Protein AF-A0A2T2VBL9-F1 (afdb_monomer)

pLDDT: mean 81.77, std 12.6, range [52.84, 94.5]

Solvent-accessible surface area (backbone atoms only — not comparable to full-atom values): 4034 Å² total; per-residue (Å²): 136,79,61,74,70,56,66,69,38,67,69,51,43,49,51,50,23,50,54,50,10,51,50,47,20,51,52,41,33,50,46,40,27,72,76,73,71,43,88,58,93,42,73,62,26,55,50,49,13,49,50,46,24,51,51,42,50,52,52,50,51,51,56,50,53,56,60,58,69,71,60,79,130

Structure (mmCIF, N/CA/C/O backbone):
data_AF-A0A2T2VBL9-F1
#
_entry.id   AF-A0A2T2VBL9-F1
#
loop_
_atom_site.group_PDB
_atom_site.id
_atom_site.type_symbol
_atom_site.label_atom_id
_atom_site.label_alt_id
_atom_site.label_comp_id
_atom_site.label_asym_id
_atom_site.label_entity_id
_atom_site.label_seq_id
_atom_site.pdbx_PDB_ins_code
_atom_site.Cartn_x
_atom_site.Cartn_y
_atom_site.Cartn_z
_atom_site.occupancy
_atom_site.B_iso_or_equiv
_atom_site.auth_seq_id
_atom_site.auth_comp_id
_atom_site.auth_asym_id
_atom_site.auth_atom_id
_atom_site.pdbx_PDB_model_num
ATOM 1 N N . MET A 1 1 ? 14.281 -13.269 -11.625 1.00 52.84 1 MET A N 1
ATOM 2 C CA . MET A 1 1 ? 12.892 -13.777 -11.538 1.00 52.84 1 MET A CA 1
ATOM 3 C C . MET A 1 1 ? 11.863 -12.719 -11.930 1.00 52.84 1 MET A C 1
ATOM 5 O O . MET A 1 1 ? 10.891 -13.080 -12.574 1.00 52.84 1 MET A O 1
ATOM 9 N N . PHE A 1 2 ? 12.069 -11.432 -11.622 1.00 53.16 2 PHE A N 1
ATOM 10 C CA . PHE A 1 2 ? 11.249 -10.359 -12.191 1.00 53.16 2 PHE A CA 1
ATOM 11 C C . PHE A 1 2 ? 11.820 -9.924 -13.537 1.00 53.16 2 PHE A C 1
ATOM 13 O O . PHE A 1 2 ? 12.922 -9.388 -13.610 1.00 53.16 2 PHE A O 1
ATOM 20 N N . ASP A 1 3 ? 11.088 -10.217 -14.604 1.00 57.78 3 ASP A N 1
ATOM 21 C CA . ASP A 1 3 ? 11.419 -9.773 -15.950 1.00 57.78 3 ASP A CA 1
ATOM 22 C C . ASP A 1 3 ? 11.361 -8.237 -15.972 1.00 57.78 3 ASP A C 1
ATOM 24 O O . ASP A 1 3 ? 10.325 -7.648 -15.647 1.00 57.78 3 ASP A O 1
ATOM 28 N N . SER A 1 4 ? 12.457 -7.556 -16.319 1.00 59.19 4 SER A N 1
ATOM 29 C CA . SER A 1 4 ? 12.554 -6.083 -16.311 1.00 59.19 4 SER A CA 1
ATOM 30 C C . SER A 1 4 ? 11.480 -5.415 -17.191 1.00 59.19 4 SER A C 1
ATOM 32 O O . SER A 1 4 ? 11.185 -4.227 -17.054 1.00 59.19 4 SER A O 1
ATOM 34 N N . ARG A 1 5 ? 10.817 -6.191 -18.064 1.00 61.06 5 ARG A N 1
ATOM 35 C CA . ARG A 1 5 ? 9.624 -5.790 -18.828 1.00 61.06 5 ARG A CA 1
ATOM 36 C C . ARG A 1 5 ? 8.402 -5.465 -17.964 1.00 61.06 5 ARG A C 1
ATOM 38 O O . ARG A 1 5 ? 7.564 -4.674 -18.403 1.00 61.06 5 ARG A O 1
ATOM 45 N N . ALA A 1 6 ? 8.275 -6.044 -16.770 1.00 59.59 6 ALA A N 1
ATOM 46 C CA . ALA A 1 6 ? 7.157 -5.781 -15.863 1.00 59.59 6 ALA A CA 1
ATOM 47 C C . ALA A 1 6 ? 7.152 -4.318 -15.386 1.00 59.59 6 ALA A C 1
ATOM 49 O O . ALA A 1 6 ? 6.096 -3.693 -15.327 1.00 59.59 6 ALA A O 1
ATOM 50 N N . PHE A 1 7 ? 8.338 -3.741 -15.179 1.00 62.03 7 PHE A N 1
ATOM 51 C CA . PHE A 1 7 ? 8.524 -2.346 -14.765 1.00 62.03 7 PHE A CA 1
ATOM 52 C C . PHE A 1 7 ? 8.559 -1.354 -15.934 1.00 62.03 7 PHE A C 1
ATOM 54 O O . PHE A 1 7 ? 8.609 -0.146 -15.724 1.00 62.03 7 PHE A O 1
ATOM 61 N N . ARG A 1 8 ? 8.499 -1.835 -17.183 1.00 67.44 8 ARG A N 1
ATOM 62 C CA . ARG A 1 8 ? 8.589 -0.990 -18.385 1.00 67.44 8 ARG A CA 1
ATOM 63 C C . ARG A 1 8 ? 7.298 -0.229 -18.685 1.00 67.44 8 ARG A C 1
ATOM 65 O O . ARG A 1 8 ? 7.330 0.826 -19.308 1.00 67.44 8 ARG A O 1
ATOM 72 N N . SER A 1 9 ? 6.152 -0.733 -18.242 1.00 76.25 9 SER A N 1
ATOM 73 C CA . SER A 1 9 ? 4.852 -0.091 -18.453 1.00 76.25 9 SER A CA 1
ATOM 74 C C . SER A 1 9 ? 4.313 0.442 -17.130 1.00 76.25 9 SER A C 1
ATOM 76 O O . SER A 1 9 ? 4.021 -0.342 -16.229 1.00 76.25 9 SER A O 1
ATOM 78 N N . TRP A 1 10 ? 4.124 1.762 -17.046 1.00 80.00 10 TRP A N 1
ATOM 79 C CA . TRP A 1 10 ? 3.457 2.433 -15.925 1.00 80.00 10 TRP A CA 1
ATOM 80 C C . TRP A 1 10 ? 2.156 1.765 -15.448 1.00 80.00 10 TRP A C 1
ATOM 82 O O . TRP A 1 10 ? 2.016 1.626 -14.238 1.00 80.00 10 TRP A O 1
ATOM 92 N N . PRO A 1 11 ? 1.250 1.259 -16.314 1.00 83.38 11 PRO A N 1
ATOM 93 C CA . PRO A 1 11 ? 0.049 0.569 -15.835 1.00 83.38 11 PRO A CA 1
ATOM 94 C C . PRO A 1 11 ? 0.339 -0.710 -15.035 1.00 83.38 11 PRO A C 1
ATOM 96 O O . PRO A 1 11 ? -0.352 -0.980 -14.059 1.00 83.38 11 PRO A O 1
ATOM 99 N N . ARG A 1 12 ? 1.385 -1.476 -15.382 1.00 83.38 12 ARG A N 1
ATOM 100 C CA . ARG A 1 12 ? 1.785 -2.661 -14.596 1.00 83.38 12 ARG A CA 1
ATOM 101 C C . ARG A 1 12 ? 2.409 -2.272 -13.259 1.00 83.38 12 ARG A C 1
ATOM 103 O O . ARG A 1 12 ? 2.137 -2.924 -12.259 1.00 83.38 12 ARG A O 1
ATOM 110 N N . VAL A 1 13 ? 3.197 -1.196 -13.241 1.00 85.88 13 VAL A N 1
ATOM 111 C CA . VAL A 1 13 ? 3.769 -0.639 -12.006 1.00 85.88 13 VAL A CA 1
ATOM 112 C C . VAL A 1 13 ? 2.658 -0.155 -11.078 1.00 85.88 13 VAL A C 1
ATOM 114 O O . VAL A 1 13 ? 2.677 -0.481 -9.898 1.00 85.88 13 VAL A O 1
ATOM 117 N N . LEU A 1 14 ? 1.659 0.556 -11.610 1.00 87.56 14 LEU A N 1
ATOM 118 C CA . LEU A 1 14 ? 0.515 1.018 -10.826 1.00 87.56 14 LEU A CA 1
ATOM 119 C C . LEU A 1 14 ? -0.307 -0.152 -10.283 1.00 87.56 14 LEU A C 1
ATOM 121 O O . LEU A 1 14 ? -0.655 -0.144 -9.108 1.00 87.56 14 LEU A O 1
ATOM 125 N N . ALA A 1 15 ? -0.586 -1.161 -11.116 1.00 89.44 15 ALA A N 1
ATOM 126 C CA . ALA A 1 15 ? -1.300 -2.362 -10.693 1.00 89.44 15 ALA A CA 1
ATOM 127 C C . ALA A 1 15 ? -0.547 -3.093 -9.571 1.00 89.44 15 ALA A C 1
ATOM 129 O O . ALA A 1 15 ? -1.149 -3.432 -8.557 1.00 89.44 15 ALA A O 1
ATOM 130 N N . GLY A 1 16 ? 0.773 -3.256 -9.706 1.00 87.19 16 GLY A N 1
ATOM 131 C CA . GLY A 1 16 ? 1.620 -3.839 -8.665 1.00 87.19 16 GLY A CA 1
ATOM 132 C C . GLY A 1 16 ? 1.628 -3.018 -7.375 1.00 87.19 16 GLY A C 1
ATOM 133 O O . GLY A 1 16 ? 1.455 -3.584 -6.299 1.00 87.19 16 GLY A O 1
ATOM 134 N N . ALA A 1 17 ? 1.749 -1.692 -7.479 1.00 89.69 17 ALA A N 1
ATOM 135 C CA . ALA A 1 17 ? 1.720 -0.786 -6.334 1.00 89.69 17 ALA A CA 1
ATOM 136 C C . ALA A 1 17 ? 0.376 -0.853 -5.596 1.00 89.69 17 ALA A C 1
ATOM 138 O O . ALA A 1 17 ? 0.356 -0.945 -4.370 1.00 89.69 17 ALA A O 1
ATOM 139 N N . LEU A 1 18 ? -0.739 -0.854 -6.336 1.00 91.12 18 LEU A N 1
ATOM 140 C CA . LEU A 1 18 ? -2.087 -1.013 -5.789 1.00 91.12 18 LEU A CA 1
ATOM 141 C C . LEU A 1 18 ? -2.236 -2.357 -5.082 1.00 91.12 18 LEU A C 1
ATOM 143 O O . LEU A 1 18 ? -2.588 -2.378 -3.908 1.00 91.12 18 LEU A O 1
ATOM 147 N N . SER A 1 19 ? -1.908 -3.466 -5.749 1.00 92.00 19 SER A N 1
ATOM 148 C CA . SER A 1 19 ? -1.996 -4.799 -5.144 1.00 92.00 19 SER A CA 1
ATOM 149 C C . SER A 1 19 ? -1.147 -4.912 -3.878 1.00 92.00 19 SER A C 1
ATOM 151 O O . SER A 1 19 ? -1.619 -5.431 -2.867 1.00 92.00 19 SER A O 1
ATOM 153 N N . PHE A 1 20 ? 0.083 -4.395 -3.906 1.00 90.62 20 PHE A N 1
ATOM 154 C CA . PHE A 1 20 ? 0.993 -4.433 -2.765 1.00 90.62 20 PHE A CA 1
ATOM 155 C C . PHE A 1 20 ? 0.509 -3.551 -1.607 1.00 90.62 20 PHE A C 1
ATOM 157 O O . PHE A 1 20 ? 0.449 -4.004 -0.465 1.00 90.62 20 PHE A O 1
ATOM 164 N N . GLY A 1 21 ? 0.088 -2.318 -1.901 1.00 90.94 21 GLY A N 1
ATOM 165 C CA . GLY A 1 21 ? -0.474 -1.402 -0.910 1.00 90.94 21 GLY A CA 1
ATOM 166 C C . GLY A 1 21 ? -1.738 -1.962 -0.254 1.00 90.94 21 GLY A C 1
ATOM 167 O O . GLY A 1 21 ? -1.863 -1.919 0.971 1.00 90.94 21 GLY A O 1
ATOM 168 N N . THR A 1 22 ? -2.643 -2.556 -1.040 1.00 92.38 22 THR A N 1
ATOM 169 C CA . THR A 1 22 ? -3.844 -3.223 -0.518 1.00 92.38 22 THR A CA 1
ATOM 170 C C . THR A 1 22 ? -3.488 -4.421 0.358 1.00 92.38 22 THR A C 1
ATOM 172 O O . THR A 1 22 ? -4.057 -4.554 1.437 1.00 92.38 22 THR A O 1
ATOM 175 N N . LEU A 1 23 ? -2.524 -5.258 -0.040 1.00 94.50 23 LEU A N 1
ATOM 176 C CA . LEU A 1 23 ? -2.047 -6.375 0.785 1.00 94.50 23 LEU A CA 1
ATOM 177 C C . LEU A 1 23 ? -1.516 -5.897 2.138 1.00 94.50 23 LEU A C 1
ATOM 179 O O . LEU A 1 23 ? -1.933 -6.411 3.173 1.00 94.50 23 LEU A O 1
ATOM 183 N N . CYS A 1 24 ? -0.652 -4.881 2.151 1.00 92.38 24 CYS A N 1
ATOM 184 C CA . CYS A 1 24 ? -0.134 -4.315 3.397 1.00 92.38 24 CYS A CA 1
ATOM 185 C C . CY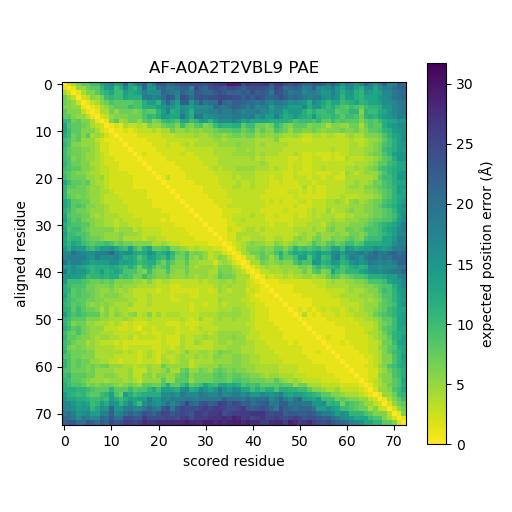S A 1 24 ? -1.244 -3.714 4.269 1.00 92.38 24 CYS A C 1
ATOM 187 O O . CYS A 1 24 ? -1.235 -3.906 5.484 1.00 92.38 24 CYS A O 1
ATOM 189 N N . ALA A 1 25 ? -2.219 -3.029 3.667 1.00 90.25 25 ALA A N 1
ATOM 190 C CA . ALA A 1 25 ? -3.375 -2.514 4.394 1.00 90.25 25 ALA A CA 1
ATOM 191 C C . ALA A 1 25 ? -4.205 -3.653 5.012 1.00 90.25 25 ALA A C 1
ATOM 193 O O . ALA A 1 25 ? -4.571 -3.575 6.180 1.00 90.25 25 ALA A O 1
ATOM 194 N N . VAL A 1 26 ? -4.453 -4.736 4.272 1.00 93.50 26 VAL A N 1
ATOM 195 C CA . VAL A 1 26 ? -5.173 -5.915 4.782 1.00 93.50 26 VAL A CA 1
ATOM 196 C C . VAL A 1 26 ? -4.412 -6.576 5.928 1.00 93.50 26 VAL A C 1
ATOM 198 O O . VAL A 1 26 ? -5.019 -6.910 6.940 1.00 93.50 26 VAL A O 1
ATOM 201 N N . VAL A 1 27 ? -3.089 -6.717 5.819 1.00 93.00 27 VAL A N 1
ATOM 202 C CA . VAL A 1 27 ? -2.252 -7.246 6.908 1.00 93.00 27 VAL A CA 1
ATOM 203 C C . VAL A 1 27 ? -2.353 -6.366 8.153 1.00 93.00 27 VAL A C 1
ATOM 205 O O . VAL A 1 27 ? -2.528 -6.891 9.249 1.00 93.00 27 VAL A O 1
ATOM 208 N N . MET A 1 28 ? -2.311 -5.040 8.002 1.00 91.12 28 MET A N 1
ATOM 209 C CA . MET A 1 28 ? -2.480 -4.125 9.134 1.00 91.12 28 MET A CA 1
ATOM 210 C C . MET A 1 28 ? -3.894 -4.198 9.725 1.00 91.12 28 MET A C 1
ATOM 212 O O . MET A 1 28 ? -4.054 -4.161 10.938 1.00 91.12 28 MET A O 1
ATOM 216 N N . LEU A 1 29 ? -4.921 -4.348 8.886 1.00 90.62 29 LEU A N 1
ATOM 217 C CA . LEU A 1 29 ? -6.305 -4.526 9.326 1.00 90.62 29 LEU A CA 1
ATOM 218 C C . LEU A 1 29 ? -6.474 -5.828 10.124 1.00 90.62 29 LEU A C 1
ATOM 220 O O . LEU A 1 29 ? -7.168 -5.847 11.136 1.00 90.62 29 LEU A O 1
ATOM 224 N N . LEU A 1 30 ? -5.832 -6.911 9.680 1.00 92.00 30 LEU A N 1
ATOM 225 C CA . LEU A 1 30 ? -5.797 -8.190 10.391 1.00 92.00 30 LEU A CA 1
ATOM 226 C C . LEU A 1 30 ? -5.032 -8.073 11.713 1.00 92.00 30 LEU A C 1
ATOM 228 O O . LEU A 1 30 ? -5.4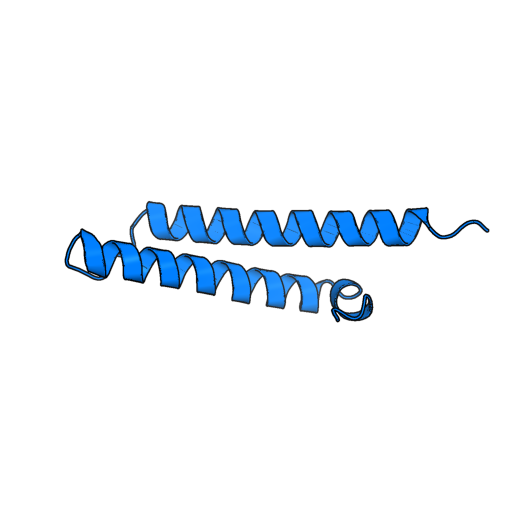52 -8.662 12.704 1.00 92.00 30 LEU A O 1
ATOM 232 N N . ALA A 1 31 ? -3.946 -7.298 11.745 1.00 90.31 31 ALA A N 1
ATOM 233 C CA . ALA A 1 31 ? -3.223 -7.005 12.976 1.00 90.31 31 ALA A CA 1
ATOM 234 C C . ALA A 1 31 ? -4.103 -6.218 13.962 1.00 90.31 31 ALA A C 1
ATOM 236 O O . ALA A 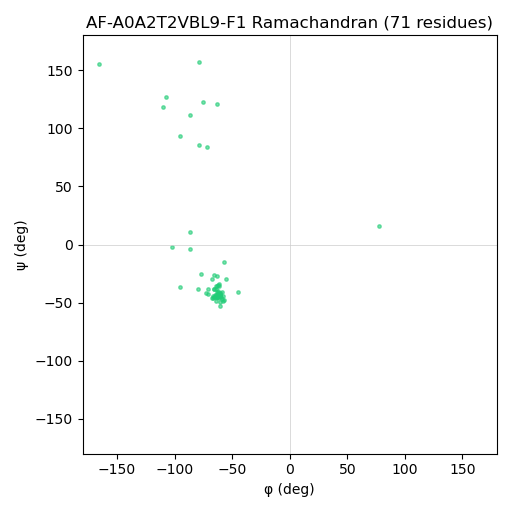1 31 ? -4.232 -6.633 15.110 1.00 90.31 31 ALA A O 1
ATOM 237 N N . ASP A 1 32 ? -4.776 -5.153 13.517 1.00 87.75 32 ASP A N 1
ATOM 238 C CA . ASP A 1 32 ? -5.733 -4.410 14.351 1.00 87.75 32 ASP A CA 1
ATOM 239 C C . ASP A 1 32 ? -6.865 -5.337 14.839 1.00 87.75 32 ASP A C 1
ATOM 241 O O . ASP A 1 32 ? -7.224 -5.303 16.013 1.00 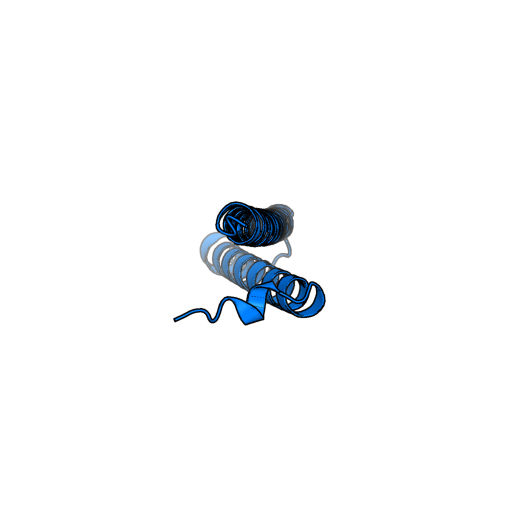87.75 32 ASP A O 1
ATOM 245 N N . ALA A 1 33 ? -7.378 -6.239 13.996 1.00 89.44 33 ALA A N 1
ATOM 246 C CA . ALA A 1 33 ? -8.384 -7.215 14.416 1.00 89.44 33 ALA A CA 1
ATOM 247 C C . ALA A 1 33 ? -7.859 -8.196 15.481 1.00 89.44 33 ALA A C 1
ATOM 249 O O . ALA A 1 33 ? -8.591 -8.532 16.412 1.00 89.44 33 ALA A O 1
ATOM 250 N N . LEU A 1 34 ? -6.600 -8.629 15.367 1.00 90.75 34 LEU A N 1
ATOM 251 C CA . LEU A 1 34 ? -5.961 -9.559 16.298 1.00 90.75 34 LEU A CA 1
ATOM 252 C C . LEU A 1 34 ? -5.632 -8.908 17.650 1.00 90.75 34 LEU A C 1
ATOM 254 O O . LEU A 1 34 ? -5.823 -9.538 18.687 1.00 90.75 34 LEU A O 1
ATOM 258 N N . PHE A 1 35 ? -5.130 -7.671 17.644 1.00 88.69 35 PHE A N 1
ATOM 259 C CA . PHE A 1 35 ? -4.648 -6.985 18.849 1.00 88.69 35 PHE A CA 1
ATOM 260 C C . PHE A 1 35 ? -5.696 -6.078 19.503 1.00 88.69 35 PHE A C 1
ATOM 262 O O . PHE A 1 35 ? -5.736 -5.983 20.727 1.00 88.69 35 PHE A O 1
ATOM 269 N N . GLU A 1 36 ? -6.539 -5.408 18.714 1.00 85.00 36 GLU A N 1
ATOM 270 C CA . GLU A 1 36 ? -7.565 -4.472 19.200 1.00 85.00 36 GLU A CA 1
ATOM 271 C C . GLU A 1 36 ? -8.979 -5.096 19.205 1.00 85.00 36 GLU A C 1
ATOM 273 O O . GLU A 1 36 ? -9.935 -4.463 19.654 1.00 85.00 36 GLU A O 1
ATOM 278 N N . GLY A 1 37 ? -9.127 -6.350 18.754 1.00 81.81 37 GLY A N 1
ATOM 279 C CA . GLY A 1 37 ? -10.355 -7.143 18.896 1.00 81.81 37 GLY A CA 1
ATOM 280 C C . GLY A 1 37 ? -11.479 -6.796 17.914 1.00 81.81 37 GLY A C 1
ATOM 281 O O . GLY A 1 37 ? -12.627 -7.183 18.141 1.00 81.81 37 GLY A O 1
ATOM 282 N N . GLY A 1 38 ? -11.193 -6.073 16.825 1.00 78.12 38 GLY A N 1
ATOM 283 C CA . GLY A 1 38 ? -12.205 -5.756 15.815 1.00 78.12 38 GLY A CA 1
ATOM 284 C C . GLY A 1 38 ? -11.658 -5.221 14.493 1.00 78.12 38 GLY A C 1
ATOM 285 O O . GLY A 1 38 ? -10.593 -4.613 14.430 1.00 78.12 38 GLY A O 1
ATOM 286 N N . PHE A 1 39 ? -12.428 -5.403 13.418 1.00 78.00 39 PHE A N 1
ATOM 287 C CA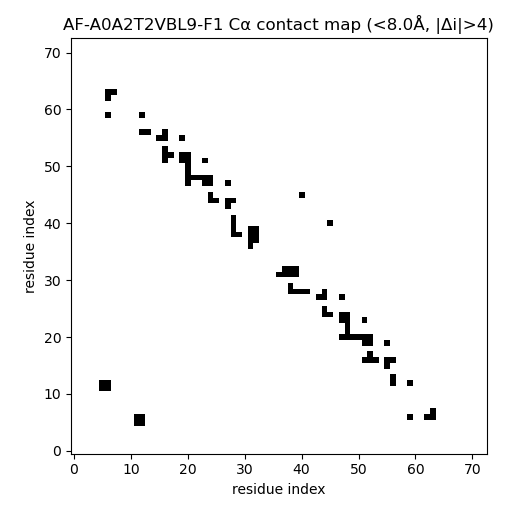 . PHE A 1 39 ? -12.108 -4.870 12.091 1.00 78.00 39 PHE A CA 1
ATOM 288 C C . PHE A 1 39 ? -12.471 -3.386 12.008 1.00 78.00 39 PHE A C 1
ATOM 290 O O . PHE A 1 39 ? -13.560 -3.017 11.565 1.00 78.00 39 PHE A O 1
ATOM 297 N N . ARG A 1 40 ? -11.560 -2.514 12.444 1.00 80.25 40 ARG A N 1
ATOM 298 C CA . ARG A 1 40 ? -11.704 -1.065 12.269 1.00 80.25 40 ARG A CA 1
ATOM 299 C C . ARG A 1 40 ? -10.728 -0.585 11.215 1.00 80.25 40 ARG A C 1
ATOM 301 O O . ARG A 1 40 ? -9.528 -0.809 11.313 1.00 80.25 40 ARG A O 1
ATOM 308 N N . LEU A 1 41 ? -11.247 0.124 10.216 1.00 79.00 41 LEU A N 1
ATOM 309 C CA . LEU A 1 41 ? -10.412 0.803 9.234 1.00 79.00 41 LEU A CA 1
ATOM 310 C C . LEU A 1 41 ? -9.755 2.015 9.913 1.00 79.00 41 LEU A C 1
ATOM 312 O O . LEU A 1 41 ? -10.286 3.125 9.917 1.00 79.00 41 LEU A O 1
ATOM 316 N N . SER A 1 42 ? -8.640 1.762 10.593 1.00 83.62 42 SER A N 1
ATOM 317 C CA . SER A 1 42 ? -7.921 2.754 11.383 1.00 83.62 42 SER A CA 1
ATOM 318 C C . SER A 1 42 ? -7.067 3.655 10.494 1.00 83.62 42 SER A C 1
A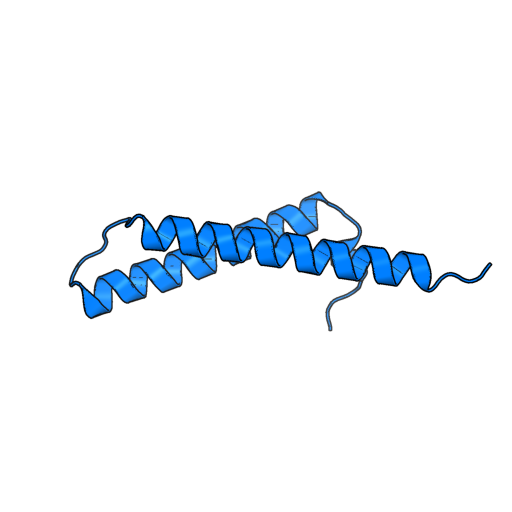TOM 320 O O . SER A 1 42 ? -6.621 3.269 9.410 1.00 83.62 42 SER A O 1
ATOM 322 N N . ARG A 1 43 ? -6.747 4.858 10.987 1.00 89.19 43 ARG A N 1
ATOM 323 C CA . ARG A 1 43 ? -5.795 5.762 10.320 1.00 89.19 43 ARG A CA 1
ATOM 324 C C . ARG A 1 43 ? -4.445 5.077 10.078 1.00 89.19 43 ARG A C 1
ATOM 326 O O . ARG A 1 43 ? -3.778 5.386 9.095 1.00 89.19 43 ARG A O 1
ATOM 333 N N . ARG A 1 44 ? -4.068 4.126 10.943 1.00 88.69 44 ARG A N 1
ATOM 334 C CA . ARG A 1 44 ? -2.838 3.337 10.800 1.00 88.69 44 ARG A CA 1
ATOM 335 C C . ARG A 1 44 ? -2.882 2.439 9.567 1.00 88.69 44 ARG A C 1
ATOM 337 O O . ARG A 1 44 ? -1.929 2.461 8.805 1.00 88.69 44 ARG A O 1
ATOM 344 N N . VAL A 1 45 ? -3.991 1.737 9.326 1.00 88.25 45 VAL A N 1
ATOM 345 C CA . VAL A 1 45 ? -4.195 0.872 8.148 1.00 88.25 45 VAL A CA 1
ATOM 346 C C . VAL A 1 45 ? -4.013 1.658 6.849 1.00 88.25 45 VAL A C 1
ATOM 348 O O . VAL A 1 45 ? -3.267 1.239 5.963 1.00 88.25 45 VAL A O 1
ATOM 351 N N . VAL A 1 46 ? -4.637 2.836 6.762 1.00 89.69 46 VAL A N 1
ATOM 352 C CA . VAL A 1 46 ? -4.532 3.714 5.585 1.00 89.69 46 VAL A CA 1
ATOM 353 C C . VAL A 1 46 ? -3.112 4.258 5.425 1.00 89.69 46 VAL A C 1
ATOM 355 O O . VAL A 1 46 ? -2.571 4.237 4.321 1.00 89.69 46 VAL A O 1
ATOM 358 N N . ALA A 1 47 ? -2.481 4.705 6.516 1.00 92.25 47 ALA A N 1
ATOM 359 C CA . ALA A 1 47 ? -1.104 5.189 6.481 1.00 92.25 47 ALA A CA 1
ATOM 360 C C . ALA A 1 47 ? -0.127 4.088 6.036 1.00 92.25 47 ALA A C 1
ATOM 362 O O . ALA A 1 47 ? 0.718 4.335 5.179 1.00 92.25 47 ALA A O 1
ATOM 363 N N . PHE A 1 48 ? -0.275 2.867 6.555 1.00 91.06 48 PHE A N 1
ATOM 364 C CA . PHE A 1 48 ? 0.584 1.733 6.213 1.00 91.06 48 PHE A CA 1
ATOM 365 C C . PHE A 1 48 ? 0.435 1.326 4.746 1.00 91.06 48 PHE A C 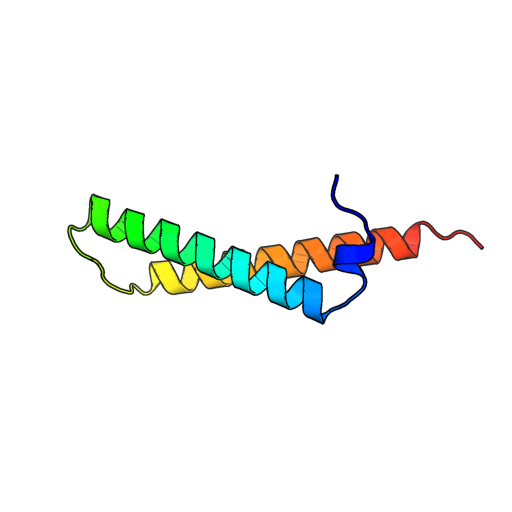1
ATOM 367 O O . PHE A 1 48 ? 1.435 1.156 4.049 1.00 91.06 48 PHE A O 1
ATOM 374 N N . GLY A 1 49 ? -0.805 1.239 4.251 1.00 89.25 49 GLY A N 1
ATOM 375 C CA . GLY A 1 49 ? -1.073 0.983 2.836 1.00 89.25 49 GLY A CA 1
ATOM 376 C C . GLY A 1 49 ? -0.494 2.070 1.926 1.00 89.25 49 GLY A C 1
ATOM 377 O O . GLY A 1 49 ? 0.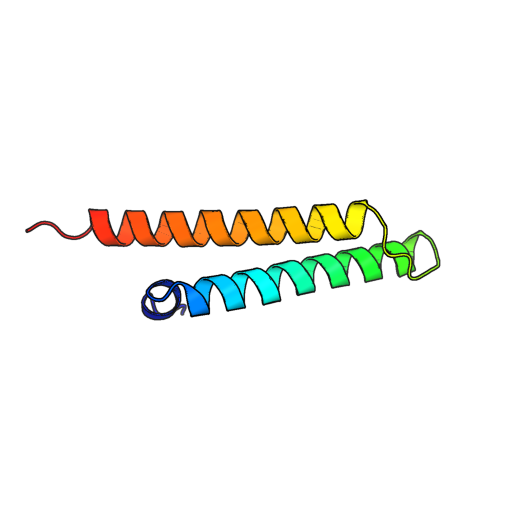123 1.759 0.908 1.00 89.25 49 GLY A O 1
ATOM 378 N N . GLY A 1 50 ? -0.622 3.342 2.318 1.00 91.00 50 GLY A N 1
ATOM 379 C CA . GLY A 1 50 ? -0.055 4.476 1.585 1.00 91.00 50 GLY A CA 1
ATOM 380 C C . GLY A 1 50 ? 1.475 4.468 1.541 1.00 91.00 50 GLY A C 1
ATOM 381 O O . GLY A 1 50 ? 2.058 4.680 0.477 1.00 91.00 50 GLY A O 1
ATOM 382 N N . ILE A 1 51 ? 2.135 4.166 2.664 1.00 94.06 51 ILE A N 1
ATOM 383 C CA . ILE A 1 51 ? 3.600 4.039 2.731 1.00 94.06 51 ILE A CA 1
ATOM 384 C C . ILE A 1 51 ? 4.078 2.874 1.859 1.00 94.06 51 ILE A C 1
ATOM 386 O O . ILE A 1 51 ? 5.031 3.037 1.100 1.00 94.06 51 ILE A O 1
ATOM 390 N N . ALA A 1 52 ? 3.401 1.725 1.911 1.00 92.25 52 ALA A N 1
ATOM 391 C CA . ALA A 1 52 ? 3.731 0.571 1.076 1.00 92.25 52 ALA A CA 1
ATOM 392 C C . ALA A 1 52 ? 3.576 0.880 -0.423 1.00 92.25 52 ALA A C 1
ATOM 394 O O . ALA A 1 52 ? 4.449 0.538 -1.223 1.00 92.25 52 ALA A O 1
ATOM 395 N N . PHE A 1 53 ? 2.505 1.583 -0.799 1.00 90.00 53 PHE A N 1
ATOM 396 C CA . PHE A 1 53 ? 2.280 2.050 -2.166 1.00 90.00 53 PHE A CA 1
ATOM 397 C C . PHE A 1 53 ? 3.397 2.994 -2.638 1.00 90.00 53 PHE A C 1
ATOM 399 O O . PHE A 1 53 ? 3.986 2.782 -3.700 1.00 90.00 53 PHE A O 1
ATOM 406 N N . ALA A 1 54 ? 3.736 4.005 -1.832 1.00 92.25 54 ALA A N 1
ATOM 407 C CA . ALA A 1 54 ? 4.807 4.949 -2.143 1.00 92.25 54 ALA A CA 1
ATOM 408 C C . ALA A 1 54 ? 6.174 4.252 -2.239 1.00 92.25 54 ALA A C 1
ATOM 410 O O . ALA A 1 54 ? 6.931 4.509 -3.172 1.00 92.25 54 ALA A O 1
ATOM 411 N N . GLY A 1 55 ? 6.470 3.321 -1.328 1.00 92.19 55 GLY A N 1
ATOM 412 C CA . GLY A 1 55 ? 7.695 2.523 -1.353 1.00 92.19 55 GLY A CA 1
ATOM 413 C C . GLY A 1 55 ? 7.820 1.679 -2.622 1.00 92.19 55 GLY A C 1
ATOM 414 O O . GLY A 1 55 ? 8.888 1.647 -3.234 1.00 92.19 55 GLY A O 1
ATOM 415 N N . TYR A 1 56 ? 6.721 1.065 -3.071 1.00 90.62 56 TYR A N 1
ATOM 416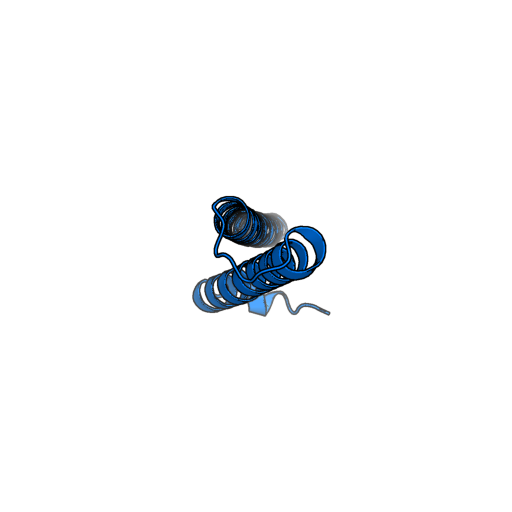 C CA . TYR A 1 56 ? 6.698 0.320 -4.329 1.00 90.62 56 TYR A CA 1
ATOM 417 C C . TYR A 1 56 ? 6.991 1.226 -5.531 1.00 90.62 56 TYR A C 1
ATOM 419 O O . TYR A 1 56 ? 7.803 0.870 -6.387 1.00 90.62 56 TYR A O 1
ATOM 427 N N . LEU A 1 57 ? 6.364 2.407 -5.596 1.00 89.62 57 LEU A N 1
ATOM 428 C CA . LEU A 1 57 ? 6.615 3.370 -6.672 1.00 89.62 57 LEU A CA 1
ATOM 429 C C . LEU A 1 57 ? 8.069 3.845 -6.685 1.00 89.62 57 LEU A C 1
ATOM 431 O O . LEU A 1 57 ? 8.681 3.869 -7.751 1.00 89.62 57 LEU A O 1
ATOM 435 N N . SER A 1 58 ? 8.634 4.164 -5.520 1.00 90.38 58 SER A N 1
ATOM 436 C CA . SER A 1 58 ? 10.035 4.571 -5.391 1.00 90.38 58 SER A CA 1
ATOM 437 C C . SER A 1 58 ? 10.991 3.473 -5.855 1.00 90.38 58 SER A C 1
ATOM 439 O O . SER A 1 58 ? 11.910 3.748 -6.624 1.00 90.38 58 SER A O 1
ATOM 441 N N . ALA A 1 59 ? 10.753 2.219 -5.461 1.00 87.88 59 ALA A N 1
ATOM 442 C CA . ALA A 1 59 ? 11.558 1.085 -5.911 1.00 87.88 59 ALA A CA 1
ATOM 443 C C . ALA A 1 59 ? 11.443 0.876 -7.430 1.00 87.88 59 ALA A C 1
ATOM 445 O O . ALA A 1 59 ? 12.451 0.713 -8.117 1.00 87.88 59 ALA A O 1
ATOM 446 N N . ALA A 1 60 ? 10.225 0.939 -7.976 1.00 86.81 60 ALA A N 1
ATOM 447 C CA . ALA A 1 60 ? 9.995 0.820 -9.412 1.00 86.81 60 ALA A CA 1
ATOM 448 C C . ALA A 1 60 ? 10.657 1.958 -10.207 1.00 86.81 60 ALA A C 1
ATOM 450 O O . ALA A 1 60 ? 11.149 1.729 -11.313 1.00 86.81 60 ALA A O 1
ATOM 451 N N . TRP A 1 61 ? 10.684 3.171 -9.653 1.00 86.56 61 TRP A N 1
ATOM 452 C CA . TRP A 1 61 ? 11.382 4.313 -10.234 1.00 86.56 61 TRP A CA 1
ATOM 453 C C . TRP A 1 61 ? 12.902 4.109 -10.234 1.00 86.56 61 TRP A C 1
ATOM 455 O O . TRP A 1 61 ? 13.534 4.291 -11.274 1.00 86.56 61 TRP A O 1
ATOM 465 N N . LEU A 1 62 ? 13.478 3.647 -9.119 1.00 85.94 62 LEU A N 1
ATOM 466 C CA . LEU A 1 62 ? 14.916 3.375 -9.002 1.00 85.94 62 LEU A CA 1
ATOM 467 C C . LEU A 1 62 ? 15.387 2.344 -10.040 1.00 85.94 62 LEU A C 1
ATOM 469 O O . LEU A 1 62 ? 16.345 2.584 -10.768 1.00 85.94 62 LEU A O 1
ATOM 473 N N . VAL A 1 63 ? 14.643 1.241 -10.179 1.00 83.38 63 VAL A N 1
ATOM 474 C CA . VAL A 1 63 ? 14.938 0.177 -11.155 1.00 83.38 63 VAL A CA 1
ATOM 475 C C . VAL A 1 63 ? 14.891 0.699 -12.595 1.00 83.38 63 VAL A C 1
ATOM 477 O O . VAL A 1 63 ? 15.653 0.245 -13.451 1.00 83.38 63 VAL A O 1
ATOM 480 N N . ARG A 1 64 ? 14.005 1.659 -12.892 1.00 76.31 64 ARG A N 1
ATOM 481 C CA . ARG A 1 64 ? 13.945 2.288 -14.220 1.00 76.31 64 ARG A CA 1
ATOM 482 C C . ARG A 1 64 ? 15.145 3.192 -14.477 1.00 76.31 64 ARG A C 1
ATOM 484 O O . ARG A 1 64 ? 15.699 3.107 -15.567 1.00 76.31 64 ARG A O 1
ATOM 491 N N . LEU A 1 65 ? 15.561 3.987 -13.490 1.00 81.44 65 LEU A N 1
ATOM 492 C CA . LEU A 1 65 ? 16.754 4.833 -13.598 1.00 81.44 65 LEU A CA 1
ATOM 493 C C . LEU A 1 65 ? 18.018 3.993 -13.819 1.00 81.44 65 LEU A C 1
ATOM 495 O O . LEU A 1 65 ? 18.794 4.273 -14.728 1.00 81.44 65 LEU A O 1
ATOM 499 N N . GLU A 1 66 ? 18.200 2.917 -13.054 1.00 78.25 66 GLU A N 1
ATOM 500 C CA . GLU A 1 66 ? 19.337 2.001 -13.227 1.00 78.25 66 GLU A CA 1
ATOM 501 C C . GLU A 1 66 ? 19.347 1.333 -14.613 1.00 78.25 66 GLU A C 1
ATOM 503 O O . GLU A 1 66 ? 20.407 1.131 -15.210 1.00 78.25 66 GLU A O 1
ATOM 508 N N . GLY A 1 67 ? 18.164 1.017 -15.150 1.00 66.31 67 GLY A N 1
ATOM 509 C CA . GLY A 1 67 ? 18.009 0.464 -16.494 1.00 66.31 67 GLY A CA 1
ATOM 510 C C . GLY A 1 67 ? 18.371 1.437 -17.621 1.00 66.31 67 GLY A C 1
ATOM 511 O O . GLY A 1 67 ? 18.828 0.985 -18.672 1.00 66.31 67 GLY A O 1
ATOM 512 N N . GLU A 1 68 ? 18.195 2.746 -17.420 1.00 60.94 68 GLU A N 1
ATOM 513 C CA . GLU A 1 68 ? 18.617 3.780 -18.377 1.00 60.94 68 GLU A CA 1
ATOM 514 C C . GLU A 1 68 ? 20.116 4.080 -18.280 1.00 60.94 68 GLU A C 1
ATOM 516 O O . GLU A 1 68 ? 20.777 4.202 -19.308 1.00 60.94 68 GLU A O 1
ATOM 521 N N . VAL A 1 69 ? 20.683 4.095 -17.069 1.00 61.06 69 VAL A N 1
ATOM 522 C CA . VAL A 1 69 ? 22.117 4.360 -16.840 1.00 61.06 69 VAL A CA 1
ATOM 523 C C . VAL A 1 69 ? 23.021 3.260 -17.420 1.00 61.06 69 VAL A C 1
ATOM 525 O O . VAL A 1 69 ? 24.165 3.526 -17.782 1.00 61.06 69 VAL A O 1
ATOM 528 N N . ARG A 1 70 ? 22.533 2.017 -17.552 1.00 58.06 70 ARG A N 1
ATOM 529 C CA . ARG A 1 70 ? 23.322 0.881 -18.071 1.00 58.06 70 ARG A CA 1
ATOM 530 C C . ARG A 1 70 ? 23.319 0.730 -19.599 1.00 58.06 70 ARG A C 1
ATOM 532 O O . ARG A 1 70 ? 23.788 -0.292 -20.098 1.00 58.06 70 ARG A O 1
ATOM 539 N N . ARG A 1 71 ? 22.816 1.710 -20.354 1.00 55.22 71 ARG A N 1
ATOM 540 C CA . ARG A 1 71 ? 23.073 1.809 -21.799 1.00 55.22 71 ARG A CA 1
ATOM 541 C C . ARG A 1 71 ? 24.259 2.748 -22.044 1.00 55.22 71 ARG A C 1
ATOM 543 O O . ARG A 1 71 ? 24.040 3.952 -22.103 1.00 55.22 71 ARG A O 1
ATOM 550 N N . PRO A 1 72 ? 25.499 2.238 -22.153 1.00 53.66 72 PRO A N 1
ATOM 551 C CA . PRO A 1 72 ? 26.527 2.969 -22.865 1.00 53.66 72 PRO A CA 1
ATOM 552 C C . PRO A 1 72 ? 26.223 2.821 -24.359 1.00 53.66 72 PRO A C 1
ATOM 554 O O . PRO A 1 72 ? 26.070 1.699 -24.851 1.00 53.66 72 PRO A O 1
ATOM 557 N N . ASP A 1 73 ? 26.055 3.952 -25.031 1.00 53.78 73 ASP A N 1
ATOM 558 C CA . ASP A 1 73 ? 26.156 4.030 -26.488 1.00 53.78 73 ASP A CA 1
ATOM 559 C C . ASP A 1 73 ? 27.575 3.643 -26.947 1.00 53.78 73 ASP A C 1
ATOM 561 O O . ASP A 1 73 ? 28.542 3.917 -26.192 1.00 53.78 73 ASP A O 1
#

Nearest PDB structures (foldseek):
  6grj-assembly1_B  TM=3.834E-01  e=4.255E+00  Aeromonas hydrophila

Mean predicted aligned error: 7.53 Å

Secondary structure (DSSP, 8-state):
---TTGGGSHHHHHHHHHHHHHHHHHHHHHHHHHHHSS----HHHHHHHHHHHHHHHHHHHHHHHHHHHT---

Sequence (73 aa):
MFDSRAFRSWPRVLAGALSFGTLCAVVMLLADALFEGGFRLSRRVVAFGGIAFAGYLSAAWLVRLEGEVRRPD

Radius of gyration: 15.98 Å; Cα contacts (8 Å, |Δi|>4): 54; chains: 1; bounding box: 39×20×46 Å

Foldseek 3Di:
DDDLVCLVDPVSLQVVLQVQLVVQLVVVQVVCCVPVVDRDSDPVSNVRSVVSSVVSVVVSVVSVVVVVVPDDD